Protein AF-A0A969RL42-F1 (afdb_monomer)

Radius of gyration: 23.77 Å; Cα contacts (8 Å, |Δi|>4): 19; chains: 1; bounding box: 54×35×52 Å

Structure (mmCIF, N/CA/C/O backbone):
data_AF-A0A969RL42-F1
#
_entry.id   AF-A0A969RL42-F1
#
loop_
_atom_site.group_PDB
_atom_site.id
_atom_site.type_symbol
_atom_site.label_atom_id
_atom_site.label_alt_id
_atom_site.label_comp_id
_atom_site.label_asym_id
_atom_site.label_entity_id
_atom_site.label_seq_id
_atom_site.pdbx_PDB_ins_code
_atom_site.Cartn_x
_atom_site.Cartn_y
_atom_site.Cartn_z
_atom_site.occupancy
_atom_site.B_iso_or_equiv
_atom_site.auth_seq_id
_atom_site.auth_comp_id
_atom_site.auth_asym_id
_atom_site.auth_atom_id
_atom_site.pdbx_PDB_model_num
ATOM 1 N N . MET A 1 1 ? -20.660 -13.858 20.407 1.00 53.69 1 MET A N 1
ATOM 2 C CA . MET A 1 1 ? -20.938 -13.565 18.983 1.00 53.69 1 MET A CA 1
ATOM 3 C C . MET A 1 1 ? -19.875 -12.623 18.405 1.00 53.69 1 MET A C 1
ATOM 5 O O . MET A 1 1 ? -20.172 -11.463 18.181 1.00 53.69 1 MET A O 1
ATOM 9 N N . ASN A 1 2 ? -18.635 -13.087 18.185 1.00 56.88 2 ASN A N 1
ATOM 10 C CA . ASN A 1 2 ? -17.524 -12.220 17.726 1.00 56.88 2 ASN A CA 1
ATOM 11 C C . ASN A 1 2 ? -16.717 -12.810 16.555 1.00 56.88 2 ASN A C 1
ATOM 13 O O . ASN A 1 2 ? -16.097 -12.070 15.798 1.00 56.88 2 ASN A O 1
ATOM 17 N N . LEU A 1 3 ? -16.756 -14.132 16.371 1.00 67.38 3 LEU A N 1
ATOM 18 C CA . LEU A 1 3 ? -15.895 -14.826 15.412 1.00 67.38 3 LEU A CA 1
ATOM 19 C C . LEU A 1 3 ? -16.273 -14.536 13.951 1.00 67.38 3 LEU A C 1
ATOM 21 O O . LEU A 1 3 ? -15.403 -14.307 13.118 1.00 67.38 3 LEU A O 1
ATOM 25 N N . LEU A 1 4 ? -17.573 -14.443 13.660 1.00 67.25 4 LEU A N 1
ATOM 26 C CA . LEU A 1 4 ? -18.076 -14.156 12.315 1.00 67.25 4 LEU A CA 1
ATOM 27 C C . LEU A 1 4 ? -17.623 -12.772 11.803 1.00 67.25 4 LEU A C 1
ATOM 29 O O . LEU A 1 4 ? -17.240 -12.635 10.648 1.00 67.25 4 LEU A O 1
ATOM 33 N N . ARG A 1 5 ? -17.600 -11.754 12.678 1.00 59.97 5 ARG A N 1
ATOM 34 C CA . ARG A 1 5 ? -17.146 -10.386 12.353 1.00 59.97 5 ARG A CA 1
ATOM 35 C C . ARG A 1 5 ? -15.650 -10.327 12.031 1.00 59.97 5 ARG A C 1
ATOM 37 O O . ARG A 1 5 ? -15.254 -9.577 11.148 1.00 59.97 5 ARG A O 1
ATOM 44 N N . ILE A 1 6 ? -14.841 -11.128 12.725 1.00 66.19 6 ILE A N 1
ATOM 45 C CA . ILE A 1 6 ? -13.390 -11.222 12.505 1.00 66.19 6 ILE A CA 1
ATOM 46 C C . ILE A 1 6 ? -13.094 -11.896 11.163 1.00 66.19 6 ILE A C 1
ATOM 48 O O . ILE A 1 6 ? -12.291 -11.388 10.386 1.00 66.19 6 ILE A O 1
ATOM 52 N N . ILE A 1 7 ? -13.795 -12.994 10.858 1.00 70.00 7 ILE A N 1
ATOM 53 C CA . ILE A 1 7 ? -13.644 -13.715 9.586 1.00 70.00 7 ILE A CA 1
ATOM 54 C C . ILE A 1 7 ? -14.060 -12.820 8.407 1.00 70.00 7 ILE A C 1
ATOM 56 O O . ILE A 1 7 ? -13.323 -12.717 7.427 1.00 70.00 7 ILE A O 1
ATOM 60 N N . LEU A 1 8 ? -15.188 -12.106 8.518 1.00 58.53 8 LEU A N 1
ATOM 61 C CA . LEU A 1 8 ? -15.612 -11.154 7.485 1.00 58.53 8 LEU A CA 1
ATOM 62 C C . LEU A 1 8 ? -14.671 -9.946 7.360 1.00 58.53 8 LEU A C 1
ATOM 64 O O . LEU A 1 8 ? -14.484 -9.461 6.252 1.00 58.53 8 LEU A O 1
ATOM 68 N N . GLY A 1 9 ? -14.065 -9.469 8.451 1.00 58.34 9 GLY A N 1
ATOM 69 C CA . GLY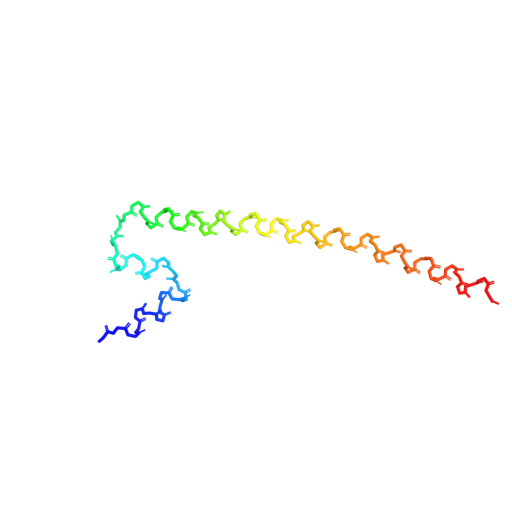 A 1 9 ? -13.104 -8.359 8.419 1.00 58.34 9 GLY A CA 1
ATOM 70 C C . GLY A 1 9 ? -11.768 -8.711 7.757 1.00 58.34 9 GLY A C 1
ATOM 71 O O . GLY A 1 9 ? -11.114 -7.830 7.215 1.00 58.34 9 GLY A O 1
ATOM 72 N N . ILE A 1 10 ? -11.377 -9.987 7.756 1.00 59.72 10 ILE A N 1
ATOM 73 C CA . ILE A 1 10 ? -10.169 -10.462 7.064 1.00 59.72 10 ILE A CA 1
ATOM 74 C C . ILE A 1 10 ? -10.416 -10.633 5.561 1.00 59.72 10 ILE A C 1
ATOM 76 O O . ILE A 1 10 ? -9.549 -10.296 4.759 1.00 59.72 10 ILE A O 1
ATOM 80 N N . VAL A 1 11 ? -11.596 -11.126 5.170 1.00 61.12 11 VAL A N 1
ATOM 81 C CA . VAL A 1 11 ? -11.953 -11.330 3.754 1.00 61.12 11 VAL A CA 1
ATOM 82 C C . VAL A 1 11 ? -12.394 -10.022 3.086 1.00 61.12 11 VAL A C 1
ATOM 84 O O . VAL A 1 11 ? -12.076 -9.791 1.924 1.00 61.12 11 VAL A O 1
ATOM 87 N N . LEU A 1 12 ? -13.088 -9.146 3.822 1.00 60.06 12 LEU A N 1
ATOM 88 C CA . LEU A 1 12 ? -13.560 -7.830 3.384 1.00 60.06 12 LEU A CA 1
ATOM 89 C C . LEU A 1 12 ? -13.183 -6.771 4.453 1.00 60.06 12 LEU A C 1
ATOM 91 O O . LEU A 1 12 ? -14.032 -6.372 5.262 1.00 60.06 12 LEU A O 1
ATOM 95 N N . PRO A 1 13 ? -11.929 -6.263 4.456 1.00 59.91 13 PRO A N 1
ATOM 96 C CA . PRO A 1 13 ? -11.478 -5.210 5.377 1.00 59.91 13 PRO A CA 1
ATOM 97 C C . PRO A 1 13 ? -12.431 -4.007 5.526 1.00 59.91 13 PRO A C 1
ATOM 99 O O . PRO A 1 13 ? -12.643 -3.566 6.661 1.00 59.91 13 PRO A O 1
ATOM 102 N N . PRO A 1 14 ? -13.096 -3.496 4.464 1.00 57.91 14 PRO A N 1
ATOM 103 C CA . PRO A 1 14 ? -14.031 -2.383 4.624 1.00 57.91 14 PRO A CA 1
ATOM 104 C C . PRO A 1 14 ? -15.271 -2.727 5.463 1.00 57.91 14 PRO A C 1
ATOM 106 O O . PRO A 1 14 ? -15.773 -1.858 6.168 1.00 57.91 14 PRO A O 1
ATOM 109 N N . VAL A 1 15 ? -15.754 -3.974 5.472 1.00 60.28 15 VAL A N 1
ATOM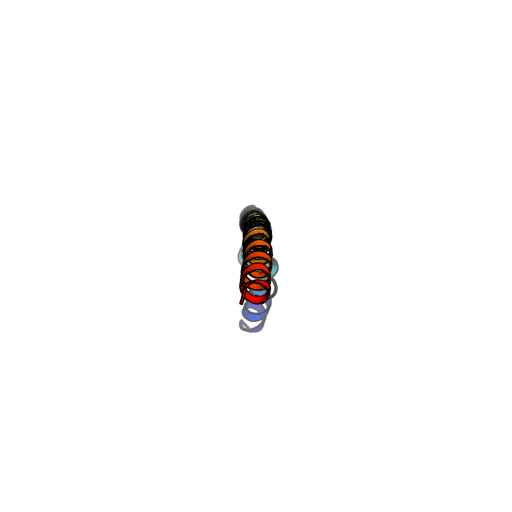 110 C CA . VAL A 1 15 ? -16.985 -4.342 6.204 1.00 60.28 15 VAL A CA 1
ATOM 111 C C . VAL A 1 15 ? -16.742 -4.424 7.713 1.00 60.28 15 VAL A C 1
ATOM 113 O O . VAL A 1 15 ? -17.597 -4.010 8.495 1.00 60.28 15 VAL A O 1
ATOM 116 N N . GLY A 1 16 ? -15.563 -4.890 8.140 1.00 60.91 16 GLY A N 1
ATOM 117 C CA . GLY A 1 16 ? -15.195 -4.953 9.561 1.00 60.91 16 GLY A CA 1
ATOM 118 C C . GLY A 1 16 ? -15.036 -3.571 10.207 1.00 60.91 16 GLY A C 1
ATOM 119 O O . GLY A 1 16 ? -15.475 -3.352 11.339 1.00 60.91 16 GLY A O 1
ATOM 120 N N . ILE A 1 17 ? -14.470 -2.615 9.465 1.00 60.03 17 ILE A N 1
ATOM 121 C CA . ILE A 1 17 ? -14.277 -1.228 9.917 1.00 60.03 17 ILE A CA 1
ATOM 122 C C . ILE A 1 17 ? -15.603 -0.456 9.874 1.00 60.03 17 ILE A C 1
ATOM 124 O O . ILE A 1 17 ? -15.916 0.254 10.830 1.00 60.03 17 ILE A O 1
ATOM 128 N N . PHE A 1 18 ? -16.428 -0.673 8.842 1.00 58.34 18 PHE A N 1
ATOM 129 C CA . PHE A 1 18 ? -17.775 -0.100 8.717 1.00 58.34 18 PHE A CA 1
ATOM 130 C C . PHE A 1 18 ? -18.676 -0.445 9.912 1.00 58.34 18 PHE A C 1
ATOM 132 O O . PHE A 1 18 ? -19.402 0.408 10.417 1.00 58.34 18 PHE A O 1
ATOM 139 N N . LEU A 1 19 ? -18.588 -1.681 10.414 1.00 59.12 19 LEU A N 1
ATOM 140 C CA . LEU A 1 19 ? -19.405 -2.161 11.532 1.00 59.12 19 LEU A CA 1
ATOM 141 C C . LEU A 1 19 ? -18.879 -1.762 12.927 1.00 59.12 19 LEU A C 1
ATOM 143 O O . LEU A 1 19 ? -19.593 -1.964 13.912 1.00 59.12 19 LEU A O 1
ATOM 147 N N . THR A 1 20 ? -17.642 -1.255 13.018 1.00 59.62 20 THR A N 1
ATOM 148 C CA . THR A 1 20 ? -16.951 -0.936 14.286 1.00 59.62 20 THR A CA 1
ATOM 149 C C . THR A 1 20 ? -16.813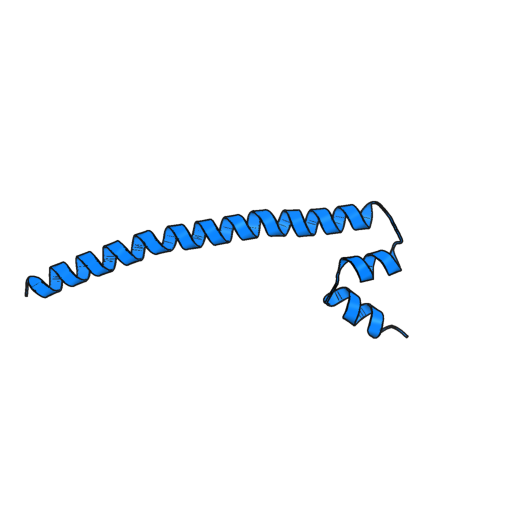 0.570 14.515 1.00 59.62 20 THR A C 1
ATOM 151 O O . THR A 1 20 ? -16.985 1.028 15.639 1.00 59.62 20 THR A O 1
ATOM 154 N N . TYR A 1 21 ? -16.549 1.348 13.461 1.00 60.16 21 TYR A N 1
ATOM 155 C CA . TYR A 1 21 ? -16.339 2.801 13.544 1.00 60.16 21 TYR A CA 1
ATOM 156 C C . TYR A 1 21 ? -17.471 3.632 12.906 1.00 60.16 21 TYR A C 1
ATOM 158 O O . TYR A 1 21 ? -17.445 4.857 12.998 1.00 60.16 21 TYR A O 1
ATOM 166 N N . GLY A 1 22 ? -18.475 2.997 12.286 1.00 60.84 22 GLY A N 1
ATOM 167 C CA . GLY A 1 22 ? -19.560 3.676 11.564 1.00 60.84 22 GLY A CA 1
ATOM 168 C C .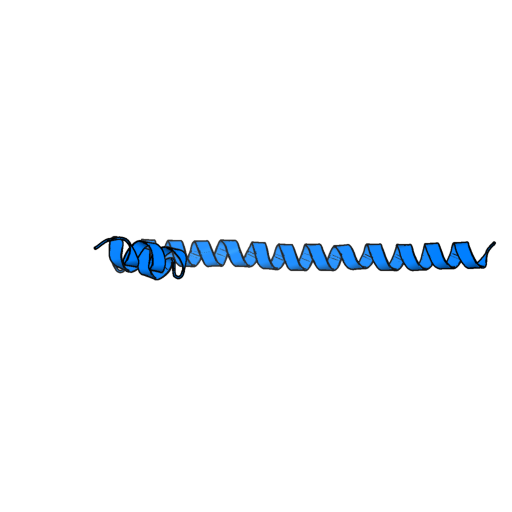 GLY A 1 22 ? -19.149 4.218 10.183 1.00 60.84 22 GLY A C 1
ATOM 169 O O . GLY A 1 22 ? -18.034 3.989 9.709 1.00 60.84 22 GLY A O 1
ATOM 170 N N . VAL A 1 23 ? -20.060 4.943 9.515 1.00 55.16 23 VAL A N 1
ATOM 171 C CA . VAL A 1 23 ? -19.827 5.596 8.207 1.00 55.16 23 VAL A CA 1
ATOM 172 C C . VAL A 1 23 ? -19.042 6.894 8.416 1.00 55.16 23 VAL A C 1
ATOM 174 O O . VAL A 1 23 ? -19.609 7.980 8.459 1.00 55.16 23 VAL A O 1
ATOM 177 N N . GLY A 1 24 ? -17.734 6.775 8.627 1.00 65.56 24 GLY A N 1
ATOM 178 C CA . GLY A 1 24 ? -16.851 7.913 8.887 1.00 65.56 24 GLY A CA 1
ATOM 179 C C . GLY A 1 24 ? -15.735 8.069 7.858 1.00 65.56 24 GLY A C 1
ATOM 180 O O . GLY A 1 24 ? -15.403 7.145 7.112 1.00 65.56 24 GLY A O 1
ATOM 181 N N . THR A 1 25 ? -15.083 9.232 7.886 1.00 62.81 25 THR A N 1
ATOM 182 C CA . THR A 1 25 ? -13.910 9.584 7.067 1.00 62.81 25 THR A CA 1
ATOM 183 C C . THR A 1 25 ? -12.774 8.557 7.194 1.00 62.81 25 THR A C 1
ATOM 185 O O . THR A 1 25 ? -12.030 8.335 6.244 1.00 62.81 25 THR A O 1
ATOM 188 N N . THR A 1 26 ? -12.691 7.854 8.330 1.00 66.44 26 THR A N 1
ATOM 189 C CA . THR A 1 26 ? -11.742 6.762 8.609 1.00 66.44 26 THR A CA 1
ATOM 190 C C . THR A 1 26 ? -11.887 5.558 7.670 1.00 66.44 26 THR A C 1
ATOM 192 O O . THR A 1 26 ? -10.887 4.920 7.338 1.00 66.44 26 THR A O 1
ATOM 195 N N . LEU A 1 27 ? -13.108 5.246 7.213 1.00 70.12 27 LEU A N 1
ATOM 196 C CA . LEU A 1 27 ? -13.365 4.173 6.246 1.00 70.12 27 LEU A CA 1
ATOM 197 C C . LEU A 1 27 ? -12.836 4.560 4.859 1.00 70.12 27 LEU A C 1
ATOM 199 O O . LEU A 1 27 ? -12.145 3.778 4.210 1.00 70.12 27 LEU A O 1
ATOM 203 N N . PHE A 1 28 ? -13.121 5.796 4.440 1.00 70.25 28 PHE A N 1
ATOM 204 C CA . PHE A 1 28 ? -12.662 6.350 3.167 1.00 70.25 28 PHE A CA 1
ATOM 205 C C . PHE A 1 28 ? -11.137 6.448 3.123 1.00 70.25 28 PHE A C 1
ATOM 207 O O . PHE A 1 28 ? -10.532 6.065 2.126 1.00 70.25 28 PHE A O 1
ATOM 214 N N . ILE A 1 29 ? -10.511 6.882 4.224 1.00 75.75 29 ILE A N 1
ATOM 215 C CA . ILE A 1 29 ? -9.052 6.946 4.333 1.00 75.75 29 ILE A CA 1
ATOM 216 C C . ILE A 1 29 ? -8.423 5.551 4.238 1.00 75.75 29 ILE A C 1
ATOM 218 O O . ILE A 1 29 ? -7.446 5.395 3.519 1.00 75.75 29 ILE A O 1
ATOM 222 N N . ASN A 1 30 ? -8.988 4.524 4.889 1.00 70.75 30 ASN A N 1
ATOM 223 C CA . ASN A 1 30 ? -8.447 3.159 4.832 1.00 70.75 30 ASN A CA 1
ATOM 224 C C . ASN A 1 30 ? -8.605 2.529 3.443 1.00 70.75 30 ASN A C 1
ATOM 226 O O . ASN A 1 30 ? -7.677 1.891 2.952 1.00 70.75 30 ASN A O 1
ATOM 230 N N . ILE A 1 31 ? -9.747 2.733 2.783 1.00 74.88 31 ILE A N 1
ATOM 231 C CA . ILE A 1 31 ? -9.979 2.276 1.404 1.00 74.88 31 ILE A CA 1
ATOM 232 C C . ILE A 1 31 ? -9.018 2.968 0.441 1.00 74.88 31 ILE A C 1
ATOM 234 O O . ILE A 1 31 ? -8.379 2.303 -0.374 1.00 74.88 31 ILE A O 1
ATOM 238 N N . LEU A 1 32 ? -8.870 4.288 0.567 1.00 78.88 32 LEU A N 1
ATOM 239 C CA . LEU A 1 32 ? -7.955 5.057 -0.262 1.00 78.88 32 LEU A CA 1
ATOM 240 C C . LEU A 1 32 ? -6.508 4.627 -0.022 1.00 78.88 32 LEU A C 1
ATOM 242 O O . LEU A 1 32 ? -5.785 4.434 -0.984 1.00 78.88 32 LEU A O 1
ATOM 246 N N . LEU A 1 33 ? -6.102 4.392 1.227 1.00 72.31 33 LEU A N 1
ATOM 247 C CA . LEU A 1 33 ? -4.756 3.925 1.566 1.00 72.31 33 LEU A CA 1
ATOM 248 C C . LEU A 1 33 ? -4.487 2.503 1.049 1.00 72.31 33 LEU A C 1
ATOM 250 O O . LEU A 1 33 ? -3.391 2.221 0.575 1.00 72.31 33 LEU A O 1
ATOM 254 N N . THR A 1 34 ? -5.497 1.627 1.062 1.00 72.75 34 THR A N 1
ATOM 255 C CA . THR A 1 34 ? -5.404 0.276 0.483 1.00 72.75 34 THR A CA 1
ATOM 256 C C . THR A 1 34 ? -5.243 0.338 -1.041 1.00 72.75 34 THR A C 1
ATOM 258 O O . THR A 1 34 ? -4.369 -0.319 -1.600 1.00 72.75 34 THR A O 1
ATOM 261 N N . LEU A 1 35 ? -6.029 1.180 -1.720 1.00 75.00 35 LEU A N 1
ATOM 262 C CA . LEU A 1 35 ? -5.918 1.416 -3.166 1.0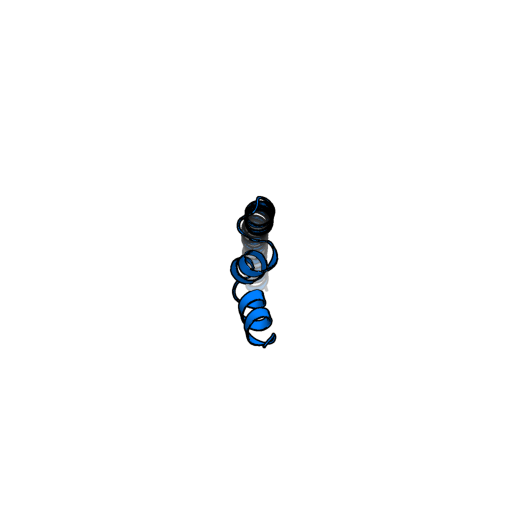0 75.00 35 LEU A CA 1
ATOM 263 C C . LEU A 1 35 ? -4.596 2.103 -3.543 1.00 75.00 35 LEU A C 1
ATOM 265 O O . LEU A 1 35 ? -3.978 1.753 -4.549 1.00 75.00 35 LEU A O 1
ATOM 269 N N . LEU A 1 36 ? -4.139 3.048 -2.722 1.00 74.75 36 LEU A N 1
ATOM 270 C CA . LEU A 1 36 ? -2.914 3.812 -2.940 1.00 74.75 36 LEU A CA 1
ATOM 271 C C . LEU A 1 36 ? -1.653 3.012 -2.606 1.00 74.75 36 LEU A C 1
ATOM 273 O O . LEU A 1 36 ? -0.599 3.353 -3.114 1.00 74.75 36 LEU A O 1
ATOM 277 N N . GLY A 1 37 ? -1.733 1.955 -1.795 1.00 71.19 37 GLY A N 1
ATOM 278 C CA . GLY A 1 37 ? -0.658 0.969 -1.637 1.00 71.19 37 GLY A CA 1
ATOM 279 C C . GLY A 1 37 ? -0.653 -0.080 -2.756 1.00 71.19 37 GLY A C 1
ATOM 280 O O . GLY A 1 37 ? 0.408 -0.524 -3.193 1.00 71.19 37 GLY A O 1
ATOM 281 N N . TRP A 1 38 ? -1.834 -0.433 -3.272 1.00 77.19 38 TRP A N 1
ATOM 282 C CA . TRP A 1 38 ? -1.999 -1.413 -4.348 1.00 77.19 38 TRP A CA 1
ATOM 283 C C . TRP A 1 38 ? -1.498 -0.912 -5.707 1.00 77.19 38 TRP A C 1
ATOM 285 O O . TRP A 1 38 ? -0.773 -1.622 -6.398 1.00 77.19 38 TRP A O 1
ATOM 295 N N . LEU A 1 39 ? -1.844 0.321 -6.087 1.00 79.06 39 LEU A N 1
ATOM 296 C CA . LEU A 1 39 ? -1.436 0.937 -7.356 1.00 79.06 39 LEU A CA 1
ATOM 297 C C . LEU A 1 39 ? 0.093 1.002 -7.565 1.00 79.06 39 LEU A C 1
ATOM 299 O O . LEU A 1 39 ? 0.564 0.476 -8.575 1.00 79.06 39 LEU A O 1
ATOM 303 N N . PRO A 1 40 ? 0.899 1.582 -6.653 1.00 80.75 40 PRO A N 1
ATOM 304 C CA . PRO A 1 40 ? 2.351 1.617 -6.800 1.00 80.75 40 PRO A CA 1
ATOM 305 C C . PRO A 1 40 ? 2.962 0.216 -6.727 1.00 80.75 40 PRO A C 1
ATOM 307 O O . PRO A 1 40 ? 3.906 -0.055 -7.464 1.00 80.75 40 PRO A O 1
ATOM 310 N N . GLY A 1 41 ? 2.404 -0.693 -5.915 1.00 77.94 41 GLY A N 1
ATOM 311 C CA . GLY A 1 41 ? 2.829 -2.095 -5.874 1.00 77.94 41 GLY A CA 1
A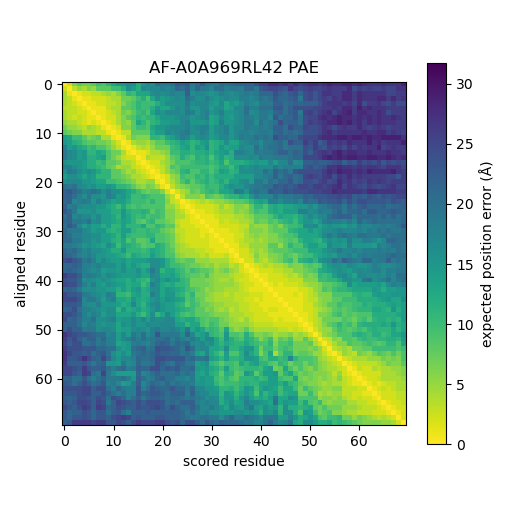TOM 312 C C . GLY A 1 41 ? 2.603 -2.820 -7.206 1.00 77.94 41 GLY A C 1
ATOM 313 O O . GLY A 1 41 ? 3.494 -3.511 -7.696 1.00 77.94 41 GLY A O 1
ATOM 314 N N . SER A 1 42 ? 1.447 -2.605 -7.836 1.00 84.44 42 SER A N 1
ATOM 315 C CA . SER A 1 42 ? 1.098 -3.189 -9.133 1.00 84.44 42 SER A CA 1
ATOM 316 C C . SER A 1 42 ? 1.979 -2.644 -10.263 1.00 84.44 42 SER A C 1
ATOM 318 O O . SER A 1 42 ? 2.531 -3.425 -11.037 1.00 84.44 42 SER A O 1
ATOM 320 N N . ILE A 1 43 ? 2.200 -1.326 -10.314 1.00 88.88 43 ILE A N 1
ATOM 321 C CA . ILE A 1 43 ? 3.095 -0.699 -11.302 1.00 88.88 43 ILE A CA 1
ATOM 322 C C . ILE A 1 43 ? 4.541 -1.184 -11.114 1.00 88.88 43 ILE A C 1
ATOM 324 O O . ILE A 1 43 ? 5.217 -1.502 -12.093 1.00 88.88 43 ILE A O 1
ATOM 328 N N . HIS A 1 44 ? 5.014 -1.287 -9.867 1.00 83.88 44 HIS A N 1
ATOM 329 C CA . HIS A 1 44 ? 6.359 -1.777 -9.562 1.00 83.88 44 HIS A CA 1
ATOM 330 C C . HIS A 1 44 ? 6.562 -3.229 -10.014 1.00 83.88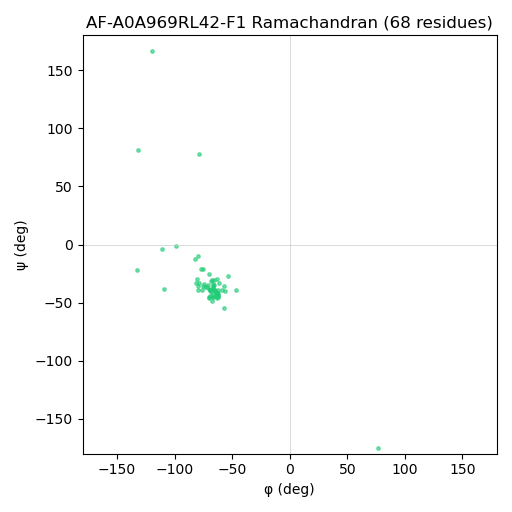 44 HIS A C 1
ATOM 332 O O . HIS A 1 44 ? 7.598 -3.545 -10.596 1.00 83.88 44 HIS A O 1
ATOM 338 N N . ALA A 1 45 ? 5.567 -4.096 -9.807 1.00 85.12 45 ALA A N 1
ATOM 339 C CA . ALA A 1 45 ? 5.617 -5.485 -10.255 1.00 85.12 45 ALA A CA 1
ATOM 340 C C . ALA A 1 45 ? 5.713 -5.594 -11.786 1.00 85.12 45 ALA A C 1
ATOM 342 O O . ALA A 1 45 ? 6.561 -6.324 -12.297 1.00 85.12 45 ALA A O 1
ATOM 343 N N . VAL A 1 46 ? 4.904 -4.823 -12.522 1.00 88.19 46 VAL A N 1
ATOM 344 C CA . VAL A 1 46 ? 4.945 -4.799 -13.995 1.00 88.19 46 VAL A CA 1
ATOM 345 C C . VAL A 1 46 ? 6.302 -4.304 -14.502 1.00 88.19 46 VAL A C 1
ATOM 347 O O . VAL A 1 46 ? 6.887 -4.919 -15.392 1.00 88.19 46 VAL A O 1
ATOM 350 N N . TRP A 1 47 ? 6.845 -3.238 -13.908 1.00 87.88 47 TRP A N 1
ATOM 351 C CA . TRP A 1 47 ? 8.164 -2.717 -14.275 1.00 87.88 47 TRP A CA 1
ATOM 352 C C . TRP A 1 47 ? 9.299 -3.713 -13.988 1.00 87.88 47 TRP A C 1
ATOM 354 O O . TRP A 1 47 ? 10.203 -3.878 -14.808 1.00 87.88 47 TRP A O 1
ATOM 364 N N . ALA A 1 48 ? 9.245 -4.406 -12.848 1.00 82.69 48 ALA A N 1
ATOM 365 C CA . ALA A 1 48 ? 10.239 -5.408 -12.476 1.00 82.69 48 ALA A CA 1
ATOM 366 C C . ALA A 1 48 ? 10.253 -6.607 -13.440 1.00 82.69 48 ALA A C 1
ATOM 368 O O . ALA A 1 48 ? 11.329 -7.068 -13.821 1.00 82.69 48 ALA A O 1
ATOM 369 N N . ILE A 1 49 ? 9.074 -7.077 -13.865 1.00 83.88 49 ILE A N 1
ATOM 370 C CA . ILE A 1 49 ? 8.936 -8.189 -14.818 1.00 83.88 49 ILE A CA 1
ATOM 371 C C . ILE A 1 49 ? 9.444 -7.778 -16.202 1.00 83.88 49 ILE A C 1
ATOM 373 O O . ILE A 1 49 ? 10.287 -8.469 -16.769 1.00 83.88 49 ILE A O 1
ATOM 377 N N . ALA A 1 50 ? 9.012 -6.618 -16.710 1.00 80.00 50 ALA A N 1
ATOM 378 C CA . ALA A 1 50 ? 9.441 -6.121 -18.018 1.00 80.00 50 ALA A CA 1
ATOM 379 C C . ALA A 1 50 ? 10.972 -5.989 -18.122 1.00 80.00 50 ALA A C 1
ATOM 381 O O . ALA A 1 50 ? 11.562 -6.283 -19.157 1.00 80.00 50 ALA A O 1
ATOM 382 N N . LYS A 1 51 ? 11.639 -5.610 -17.026 1.00 70.50 51 LYS A N 1
ATOM 383 C CA . LYS A 1 51 ? 13.100 -5.478 -16.981 1.00 70.50 51 LYS A CA 1
ATOM 384 C C . LYS A 1 51 ? 13.850 -6.819 -16.924 1.00 70.50 51 LYS A C 1
ATOM 386 O O . LYS A 1 51 ? 15.040 -6.869 -17.238 1.00 70.50 51 LYS A O 1
ATOM 391 N N . HIS A 1 52 ? 13.198 -7.898 -16.495 1.00 64.31 52 HIS A N 1
ATOM 392 C CA . HIS A 1 52 ? 13.816 -9.225 -16.422 1.00 64.31 52 HIS A CA 1
ATOM 393 C C . HIS A 1 52 ? 13.852 -9.943 -17.780 1.00 64.31 52 HIS A C 1
ATOM 395 O O . HIS A 1 52 ? 14.793 -10.695 -18.040 1.00 64.31 52 HIS A O 1
ATOM 401 N N . GLU A 1 53 ? 12.891 -9.662 -18.661 1.00 63.75 53 GLU A N 1
ATOM 402 C CA . GLU A 1 53 ? 12.782 -10.265 -19.998 1.00 63.75 53 GLU A CA 1
ATOM 403 C C . GLU A 1 53 ? 13.964 -9.883 -20.912 1.00 63.75 53 GLU A C 1
ATOM 405 O O . GLU A 1 53 ? 14.524 -10.735 -21.604 1.00 63.75 53 GLU A O 1
ATOM 410 N N . GLU A 1 54 ? 14.442 -8.633 -20.845 1.00 62.31 54 GLU A N 1
ATOM 411 C CA . GLU A 1 54 ? 15.562 -8.160 -21.681 1.00 62.31 54 GLU A CA 1
ATOM 412 C C . GLU A 1 54 ? 16.881 -8.896 -21.395 1.00 62.31 54 GLU A C 1
ATOM 414 O O . GLU A 1 54 ? 17.725 -9.081 -22.279 1.00 62.31 54 GLU A O 1
ATOM 419 N N . LYS A 1 55 ? 17.066 -9.357 -20.153 1.00 58.88 55 LYS A N 1
ATOM 420 C CA . LYS A 1 55 ? 18.290 -10.055 -19.752 1.00 58.88 55 LYS A CA 1
ATOM 421 C C . LYS A 1 55 ? 18.312 -11.506 -20.215 1.00 58.88 55 LYS A C 1
ATOM 423 O O . LYS A 1 55 ? 19.383 -12.003 -20.543 1.00 58.88 55 LYS A O 1
ATOM 428 N N . MET A 1 56 ? 17.161 -12.175 -20.282 1.00 65.19 56 MET A N 1
ATOM 429 C CA . MET A 1 56 ? 17.099 -13.582 -20.694 1.00 65.19 56 MET A CA 1
ATOM 430 C C . MET A 1 56 ? 17.313 -13.761 -22.201 1.00 65.19 56 MET A C 1
ATOM 432 O O . MET A 1 56 ? 18.025 -14.678 -22.607 1.00 65.19 56 MET A O 1
ATOM 436 N N . HIS A 1 57 ? 16.805 -12.845 -23.031 1.00 61.97 57 HIS A N 1
ATOM 437 C CA . HIS A 1 57 ? 16.940 -12.960 -24.488 1.00 61.97 57 HIS A CA 1
ATOM 438 C C . HIS A 1 57 ? 18.388 -12.769 -24.977 1.00 61.97 57 HIS A C 1
ATOM 440 O O . HIS A 1 57 ? 18.812 -13.387 -25.949 1.00 61.97 57 HIS A O 1
ATOM 446 N N . THR A 1 58 ? 19.186 -11.950 -24.286 1.00 71.31 58 THR A N 1
ATOM 447 C CA . THR A 1 58 ? 20.599 -11.739 -24.651 1.00 71.31 58 THR A CA 1
ATOM 448 C C . THR A 1 58 ? 21.471 -12.944 -24.275 1.00 71.31 58 THR A C 1
ATOM 450 O O . THR A 1 58 ? 22.390 -13.296 -25.011 1.00 71.31 58 THR A O 1
ATOM 453 N N . ILE A 1 59 ? 21.154 -13.627 -23.169 1.00 72.44 59 ILE A N 1
ATOM 454 C CA . ILE A 1 59 ? 21.928 -14.780 -22.681 1.00 72.44 59 ILE A CA 1
ATOM 455 C C . ILE A 1 59 ? 21.724 -16.010 -23.579 1.00 72.44 59 ILE A C 1
ATOM 457 O O . ILE A 1 59 ? 22.683 -16.735 -23.846 1.00 72.44 59 ILE A O 1
ATOM 461 N N . GLU A 1 60 ? 20.516 -16.232 -24.106 1.00 78.38 6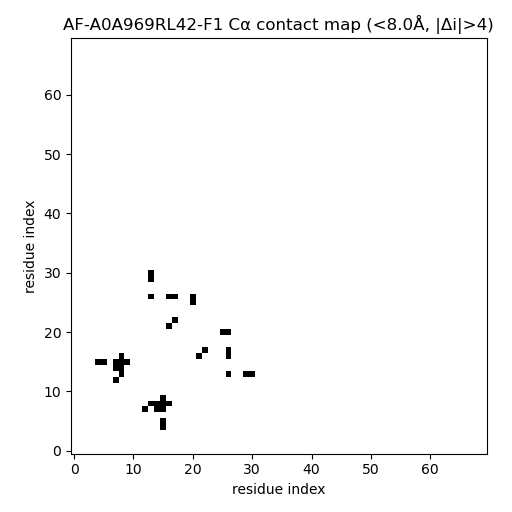0 GLU A N 1
ATOM 462 C CA . GLU A 1 60 ? 20.264 -17.368 -25.003 1.00 78.38 60 GLU A CA 1
ATOM 463 C C . GLU A 1 60 ? 20.923 -17.188 -26.381 1.00 78.38 60 GLU A C 1
ATOM 465 O O . GLU A 1 60 ? 21.445 -18.150 -26.951 1.00 78.38 60 GLU A O 1
ATOM 470 N N . LEU A 1 61 ? 20.986 -15.952 -26.893 1.00 78.06 61 LEU A N 1
ATOM 471 C CA . LEU A 1 61 ? 21.681 -15.658 -28.151 1.00 78.06 61 LEU A CA 1
ATOM 472 C C . LEU A 1 61 ? 23.206 -15.809 -28.025 1.00 78.06 61 LEU A C 1
AT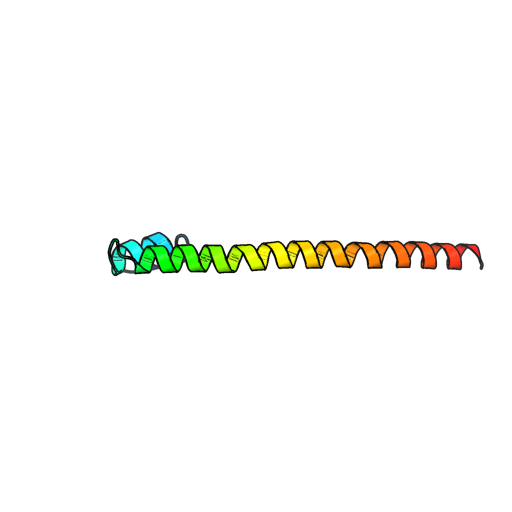OM 474 O O . LEU A 1 61 ? 23.841 -16.345 -28.934 1.00 78.06 61 LEU A O 1
ATOM 478 N N . GLU A 1 62 ? 23.794 -15.392 -26.901 1.00 77.44 62 GLU A N 1
ATOM 479 C CA . GLU A 1 62 ? 25.232 -15.554 -26.637 1.00 77.44 62 GLU A CA 1
ATOM 480 C C . GLU A 1 62 ? 25.612 -17.034 -26.428 1.00 77.44 62 GLU A C 1
ATOM 482 O O . GLU A 1 62 ? 26.635 -17.508 -26.935 1.00 77.44 62 GLU A O 1
ATOM 487 N N . SER A 1 63 ? 24.752 -17.796 -25.739 1.00 76.12 63 SER A N 1
ATOM 488 C CA . SER A 1 63 ? 24.943 -19.233 -25.517 1.00 76.12 63 SER A CA 1
ATOM 489 C C . SER A 1 63 ? 24.855 -20.040 -26.817 1.00 76.12 63 SER A C 1
ATOM 491 O O . SER A 1 63 ? 25.705 -20.902 -27.045 1.00 76.12 63 SER A O 1
ATOM 493 N N . ARG A 1 64 ? 23.895 -19.732 -27.705 1.00 76.94 64 ARG A N 1
ATOM 494 C CA . ARG A 1 64 ? 23.804 -20.369 -29.033 1.00 76.94 64 ARG A CA 1
ATOM 495 C C . ARG A 1 64 ? 25.005 -20.036 -29.914 1.00 76.94 64 ARG A C 1
ATOM 497 O O . ARG A 1 64 ? 25.588 -20.942 -30.496 1.00 76.94 64 ARG A O 1
ATOM 504 N N . ARG A 1 65 ? 25.437 -18.769 -29.941 1.00 80.00 65 ARG A N 1
ATOM 505 C CA . ARG A 1 65 ? 26.610 -18.345 -30.724 1.00 80.00 65 ARG A CA 1
ATOM 506 C C . ARG A 1 65 ? 27.887 -19.088 -30.319 1.00 80.00 65 ARG A C 1
ATOM 508 O O . ARG A 1 65 ? 28.675 -19.438 -31.188 1.00 80.00 65 ARG A O 1
ATOM 515 N N . THR A 1 66 ? 28.090 -19.335 -29.024 1.00 80.44 66 THR A N 1
ATOM 516 C CA . THR A 1 66 ? 29.259 -20.088 -28.537 1.00 80.44 66 THR A CA 1
ATOM 517 C C . THR A 1 66 ? 29.193 -21.564 -28.936 1.00 80.44 66 THR A C 1
ATOM 519 O O . THR A 1 66 ? 30.213 -22.131 -29.321 1.00 80.44 66 THR A O 1
ATOM 522 N N . SER A 1 67 ? 28.006 -22.182 -28.900 1.00 78.94 67 SER A N 1
ATOM 523 C CA . SER A 1 67 ? 27.844 -23.598 -29.252 1.00 78.94 67 SER A CA 1
ATOM 524 C C . SER A 1 67 ? 28.097 -23.893 -30.733 1.00 78.94 67 SER A C 1
ATOM 526 O O . SER A 1 67 ? 28.567 -24.981 -31.036 1.00 78.94 67 SER A O 1
ATOM 528 N N . ASP A 1 68 ? 27.818 -22.946 -31.633 1.00 81.31 68 ASP A N 1
ATOM 529 C CA . ASP A 1 68 ? 28.069 -23.098 -33.076 1.00 81.31 68 ASP A CA 1
ATOM 530 C C . ASP A 1 68 ? 29.547 -22.860 -33.463 1.00 81.31 68 ASP A C 1
ATOM 532 O O . ASP A 1 68 ? 29.939 -23.101 -34.604 1.00 81.31 68 ASP A O 1
ATOM 536 N N . SER A 1 69 ? 30.369 -22.351 -32.535 1.00 76.25 69 SER A N 1
ATOM 537 C CA . SER A 1 69 ? 31.790 -22.029 -32.759 1.00 76.25 69 SER A CA 1
ATOM 538 C C . SER A 1 69 ? 32.786 -23.091 -32.266 1.00 76.25 69 SER A C 1
ATOM 540 O O . SER A 1 69 ? 33.993 -22.901 -32.432 1.00 76.25 69 SER A O 1
ATOM 542 N N . ILE A 1 70 ? 32.295 -24.184 -31.668 1.00 64.31 70 ILE A N 1
ATOM 543 C CA . ILE A 1 70 ? 33.069 -25.355 -31.208 1.00 64.31 70 ILE A CA 1
ATOM 544 C C . ILE A 1 70 ? 32.775 -26.537 -32.130 1.00 64.31 70 ILE A C 1
ATOM 546 O O . ILE A 1 70 ? 33.745 -27.233 -32.504 1.00 64.31 70 ILE A O 1
#

pLDDT: mean 70.17, std 9.41, range [53.69, 88.88]

Sequence (70 aa):
MNLLRIILGIVLPPVGIFLTYGVGTTLFINILLTLLGWLPGSIHAVWAIAKHEEKMHTIELESRRTSDSI

Solvent-accessible surface area (backbone atoms only — not comparable to full-atom values): 4105 Å² total; per-residue (Å²): 143,61,65,68,56,54,56,46,24,71,78,38,54,68,60,37,48,42,77,72,69,43,100,42,70,68,54,56,50,49,54,50,50,52,53,62,53,45,52,60,50,52,53,49,52,54,54,55,52,63,63,52,54,66,57,54,61,54,51,54,54,54,54,51,55,55,66,78,73,112

Mean predicted aligned error: 13.85 Å

Foldseek 3Di:
DPVVLVVCCVVPVLSSCCVPVNPDPVSVVVVVVVVVVVVVVVVVVVVVVVVVVVVVVVVVVVVVVVVVVD

Secondary structure (DSSP, 8-state):
--HHHHHHHHH-HHHHHHHHH-SSHHHHHHHHHHHHHHHHHHHHHHHHHHHHHHHHHHHHHHHHHHHTT-